Protein AF-A0A371HNV6-F1 (afdb_monomer)

Nearest PDB structures (foldseek):
  4v5z-assembly1_Be  TM=3.954E-01  e=7.929E+00  Canis lupus familiaris

Structure (mmCIF, N/CA/C/O backbone):
data_AF-A0A371HNV6-F1
#
_entry.id   AF-A0A371HNV6-F1
#
loop_
_atom_site.group_PDB
_atom_site.id
_atom_site.type_symbol
_atom_site.label_atom_id
_atom_site.label_alt_id
_atom_site.label_comp_id
_atom_site.label_asym_id
_atom_site.label_entity_id
_atom_site.label_seq_id
_atom_site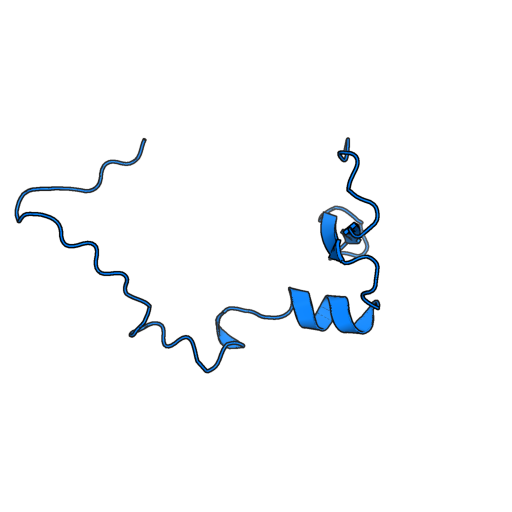.pdbx_PDB_ins_code
_atom_site.Cartn_x
_atom_site.Cartn_y
_atom_site.Cartn_z
_atom_site.occupancy
_atom_site.B_iso_or_equiv
_atom_site.auth_seq_id
_atom_site.auth_comp_id
_atom_site.auth_asym_id
_atom_site.auth_atom_id
_atom_site.pdbx_PDB_model_num
ATOM 1 N N . MET A 1 1 ? -5.991 13.744 13.594 1.00 65.75 1 MET A N 1
ATOM 2 C CA . MET A 1 1 ? -5.492 13.475 12.230 1.00 65.75 1 MET A CA 1
ATOM 3 C C . MET A 1 1 ? -6.524 14.053 11.282 1.00 65.75 1 MET A C 1
ATOM 5 O O . MET A 1 1 ? -7.659 13.599 11.321 1.00 65.75 1 MET A O 1
ATOM 9 N N . GLU A 1 2 ? -6.186 15.099 10.535 1.00 78.94 2 GLU A N 1
ATOM 10 C CA . GLU A 1 2 ? -7.112 15.688 9.562 1.00 78.94 2 GLU A CA 1
ATOM 11 C C . GLU A 1 2 ? -6.903 15.006 8.210 1.00 78.94 2 GLU A C 1
ATOM 13 O O . GLU A 1 2 ? -5.826 15.087 7.619 1.00 78.94 2 GLU A O 1
ATOM 18 N N . LEU A 1 3 ? -7.916 14.270 7.752 1.00 85.00 3 LEU A N 1
ATOM 19 C CA . LEU A 1 3 ? -7.912 13.632 6.440 1.00 85.00 3 LEU A CA 1
ATOM 20 C C . LEU A 1 3 ? -8.589 14.551 5.425 1.00 85.00 3 LEU A C 1
ATOM 22 O O . LEU A 1 3 ? -9.607 15.178 5.716 1.00 85.00 3 LEU A O 1
ATOM 26 N N . LYS A 1 4 ? -8.015 14.628 4.224 1.00 89.56 4 LYS A N 1
ATOM 27 C CA . LYS A 1 4 ? -8.558 15.449 3.140 1.00 89.56 4 LYS A CA 1
ATOM 28 C C . LYS A 1 4 ? -9.824 14.810 2.575 1.00 89.56 4 LYS A C 1
ATOM 30 O O . LYS A 1 4 ? -9.985 13.592 2.602 1.00 89.56 4 LYS A O 1
ATOM 35 N N . LEU A 1 5 ? -10.699 15.637 2.010 1.00 92.69 5 LEU A N 1
ATOM 36 C CA . LEU A 1 5 ? -11.836 15.135 1.248 1.00 92.69 5 LEU A CA 1
ATOM 37 C C . LEU A 1 5 ? -11.339 14.389 0.009 1.00 92.69 5 LEU A C 1
ATOM 39 O O . LEU A 1 5 ? -10.457 14.864 -0.709 1.00 92.69 5 LEU A O 1
ATOM 43 N N . LEU A 1 6 ? -11.913 13.212 -0.219 1.00 94.31 6 LEU A N 1
ATOM 44 C CA . LEU A 1 6 ? -11.616 12.378 -1.373 1.00 94.31 6 LEU A CA 1
ATOM 45 C C . LEU A 1 6 ? -12.767 12.439 -2.386 1.00 94.31 6 LEU A C 1
ATOM 47 O O . LEU A 1 6 ? -13.922 12.622 -1.996 1.00 94.31 6 LEU A O 1
ATOM 51 N N . PRO A 1 7 ? -12.478 12.233 -3.681 1.00 95.00 7 PRO A N 1
ATOM 52 C CA . PRO A 1 7 ? -13.502 11.963 -4.684 1.00 95.00 7 PRO A CA 1
ATOM 53 C C . PRO A 1 7 ? -14.373 10.752 -4.310 1.00 95.00 7 PRO A C 1
ATOM 55 O O . PRO A 1 7 ? -13.891 9.816 -3.678 1.00 95.00 7 PRO A O 1
ATOM 58 N N . SER A 1 8 ? -15.627 10.712 -4.771 1.00 93.25 8 SER A N 1
ATOM 59 C CA . SER A 1 8 ? -16.627 9.685 -4.403 1.00 93.25 8 SER A CA 1
ATOM 60 C C . SER A 1 8 ? -16.239 8.236 -4.736 1.00 93.25 8 SER A C 1
ATOM 62 O O . SER A 1 8 ? -16.734 7.287 -4.118 1.00 93.25 8 SER A O 1
ATOM 64 N N . TYR A 1 9 ? -15.343 8.050 -5.707 1.00 91.75 9 TYR A N 1
ATOM 65 C CA . TYR A 1 9 ? -14.818 6.744 -6.099 1.00 91.75 9 TYR A CA 1
ATOM 66 C C . TYR A 1 9 ? -13.666 6.258 -5.206 1.00 91.75 9 TYR A C 1
ATOM 68 O O . TYR A 1 9 ? -13.236 5.114 -5.361 1.00 91.75 9 TYR A O 1
ATOM 76 N N . LEU A 1 10 ? -13.184 7.074 -4.261 1.00 92.38 10 LEU A N 1
ATOM 77 C CA . LEU A 1 10 ? -12.138 6.729 -3.296 1.00 92.38 10 LEU A CA 1
ATOM 78 C C . LEU A 1 10 ? -12.661 6.796 -1.859 1.00 92.38 10 LEU A C 1
ATOM 80 O O . LEU A 1 10 ? -13.566 7.558 -1.531 1.00 92.38 10 LEU A O 1
ATOM 84 N N . LYS A 1 11 ? -12.060 5.997 -0.979 1.00 91.88 11 LYS A N 1
ATOM 85 C CA . LYS A 1 11 ? -12.309 6.030 0.464 1.00 91.88 11 LYS A CA 1
ATOM 86 C C . LYS A 1 11 ? -11.033 5.743 1.238 1.00 91.88 11 LYS A C 1
ATOM 88 O O . LYS A 1 11 ? -10.103 5.123 0.718 1.00 91.88 11 LYS A O 1
ATOM 93 N N . TYR A 1 12 ? -11.029 6.140 2.502 1.00 89.25 12 TYR A N 1
ATOM 94 C CA . TYR A 1 12 ? -10.011 5.703 3.442 1.00 89.25 12 TYR A CA 1
ATOM 95 C C . TYR A 1 12 ? -10.321 4.301 3.968 1.00 89.25 12 TYR A C 1
ATOM 97 O O . TYR A 1 12 ? -11.466 3.961 4.273 1.00 89.25 12 TYR A O 1
ATOM 105 N N . ALA A 1 13 ? -9.279 3.493 4.089 1.00 87.50 13 ALA A N 1
ATOM 106 C CA . ALA A 1 13 ? -9.270 2.261 4.859 1.00 87.50 13 ALA A CA 1
ATOM 107 C C . ALA A 1 13 ? -8.049 2.260 5.776 1.00 87.50 13 ALA A C 1
ATOM 109 O O . ALA A 1 13 ? -7.135 3.054 5.590 1.00 87.50 13 ALA A O 1
ATOM 110 N N . TYR A 1 14 ? -8.026 1.365 6.757 1.00 85.69 14 TYR A N 1
ATOM 111 C CA . TYR A 1 14 ? -6.926 1.269 7.711 1.00 85.69 14 TYR A CA 1
ATOM 112 C C . TYR A 1 14 ? -6.288 -0.111 7.653 1.00 85.69 14 TYR A C 1
ATOM 114 O O . TYR A 1 14 ? -6.991 -1.123 7.561 1.00 85.69 14 TYR A O 1
ATOM 122 N N . LEU A 1 15 ? -4.956 -0.135 7.679 1.00 79.81 15 LEU A N 1
ATOM 123 C CA . LEU A 1 15 ? -4.178 -1.377 7.643 1.00 79.81 15 LEU A CA 1
ATOM 124 C C . LEU A 1 15 ? -4.146 -2.093 8.987 1.00 79.81 15 LEU A C 1
ATOM 126 O O . LEU A 1 15 ? -4.052 -3.318 9.036 1.00 79.81 15 LEU A O 1
ATOM 130 N N . ASP A 1 16 ? -4.230 -1.328 10.065 1.00 78.06 16 ASP A N 1
ATOM 131 C CA . ASP A 1 16 ? -4.137 -1.801 11.430 1.00 78.06 16 ASP A CA 1
ATOM 132 C C . ASP A 1 16 ? -5.471 -1.650 12.172 1.00 78.06 16 ASP A C 1
ATOM 134 O O . ASP A 1 16 ? -6.340 -0.849 11.826 1.00 78.06 16 ASP A O 1
ATOM 138 N N . SER A 1 17 ? -5.640 -2.436 13.234 1.00 80.19 17 SER A N 1
ATOM 139 C CA . SER A 1 17 ? -6.825 -2.358 14.097 1.00 80.19 17 SER A CA 1
ATOM 140 C C . SER A 1 17 ? -6.907 -1.040 14.869 1.00 80.19 17 SER A C 1
ATOM 142 O O . SER A 1 17 ? -8.000 -0.631 15.254 1.00 80.19 17 SER A O 1
ATOM 144 N N . LYS A 1 18 ? -5.766 -0.369 15.075 1.00 85.69 18 LYS A N 1
ATOM 145 C CA . LYS A 1 18 ? -5.674 0.914 15.779 1.00 85.69 18 LYS A CA 1
ATOM 146 C C . LYS A 1 18 ? -5.990 2.119 14.888 1.00 85.69 18 LYS A C 1
ATOM 148 O O . LYS A 1 18 ? -6.009 3.232 15.402 1.00 85.69 18 LYS A O 1
ATOM 153 N N . GLN A 1 19 ? -6.256 1.907 13.595 1.00 84.12 19 GLN A N 1
ATOM 154 C CA . GLN A 1 19 ? -6.585 2.960 12.630 1.00 84.12 19 GLN A CA 1
ATOM 155 C C . GLN A 1 19 ? -5.516 4.064 12.535 1.00 84.12 19 GLN A C 1
ATOM 157 O O . GLN A 1 19 ? -5.827 5.231 12.300 1.00 84.12 19 GLN A O 1
ATOM 162 N N . GLN A 1 20 ? -4.245 3.709 12.720 1.00 83.69 20 GLN A N 1
ATOM 163 C CA . GLN A 1 20 ? -3.132 4.665 12.684 1.00 83.69 20 GLN A CA 1
ATOM 164 C C . GLN A 1 20 ? -2.530 4.788 11.284 1.00 83.69 20 GLN A C 1
ATOM 166 O O . GLN A 1 20 ? -1.864 5.778 10.985 1.00 83.69 20 GLN A O 1
ATOM 171 N N . LEU A 1 21 ? -2.787 3.806 10.415 1.00 82.38 21 LEU A N 1
ATOM 172 C CA . LEU A 1 21 ? -2.233 3.740 9.066 1.00 82.38 21 LEU A CA 1
ATOM 173 C C . LEU A 1 21 ? -3.353 3.833 8.016 1.00 82.38 21 LEU A C 1
ATOM 175 O O . LEU A 1 21 ? -3.795 2.795 7.504 1.00 82.38 21 LEU A O 1
ATOM 179 N N . PRO A 1 22 ? -3.850 5.053 7.714 1.00 86.81 22 PRO A N 1
ATOM 180 C CA . PRO A 1 22 ? -4.836 5.254 6.666 1.00 86.81 22 PRO A CA 1
ATOM 181 C C . PRO A 1 22 ? -4.212 5.023 5.288 1.00 86.81 22 PRO A C 1
ATOM 183 O O . PRO A 1 22 ? -3.131 5.515 4.971 1.00 86.81 22 PRO A O 1
ATOM 186 N N . VAL A 1 23 ? -4.943 4.315 4.442 1.00 86.88 23 VAL A N 1
ATOM 187 C CA . VAL A 1 23 ? -4.651 4.103 3.025 1.00 86.88 23 VAL A CA 1
ATOM 188 C C . VAL A 1 23 ? -5.843 4.553 2.196 1.00 86.88 23 VAL A C 1
ATOM 190 O O . VAL A 1 23 ? -6.988 4.482 2.644 1.00 86.88 23 VAL A O 1
ATOM 193 N N . ILE A 1 24 ? -5.581 5.010 0.976 1.00 90.31 24 ILE A N 1
ATOM 194 C CA . ILE A 1 24 ? -6.623 5.399 0.025 1.00 90.31 24 ILE A CA 1
ATOM 195 C C . ILE A 1 24 ? -6.875 4.221 -0.909 1.00 90.31 24 ILE A C 1
ATOM 197 O O . 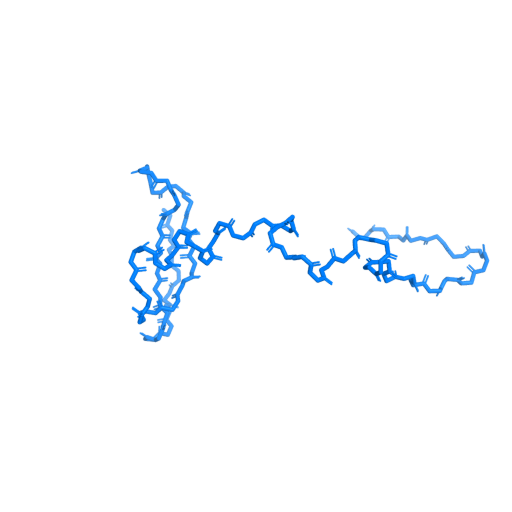ILE A 1 24 ? -5.948 3.687 -1.515 1.00 90.31 24 ILE A O 1
ATOM 201 N N . ILE A 1 25 ? -8.134 3.819 -1.023 1.00 88.44 25 ILE A N 1
ATOM 202 C CA . ILE A 1 25 ? -8.563 2.690 -1.849 1.00 88.44 25 ILE A CA 1
ATOM 203 C C . ILE A 1 25 ? -9.795 3.066 -2.669 1.00 88.44 25 ILE A C 1
ATOM 205 O O . ILE A 1 25 ? -10.529 3.991 -2.319 1.00 88.44 25 ILE A O 1
ATOM 209 N N . ALA A 1 26 ? -10.064 2.320 -3.740 1.00 90.19 26 ALA A N 1
ATOM 210 C CA . ALA A 1 26 ? -11.303 2.483 -4.487 1.00 90.19 26 ALA A CA 1
ATOM 211 C C . ALA A 1 26 ? -12.522 2.058 -3.647 1.00 90.19 26 ALA A C 1
ATOM 213 O O . ALA A 1 26 ? -12.508 1.051 -2.933 1.00 90.19 26 ALA A O 1
ATOM 214 N N . ASN A 1 27 ? -13.597 2.841 -3.729 1.00 89.50 27 ASN A N 1
ATOM 215 C CA . ASN A 1 27 ? -14.791 2.668 -2.906 1.00 89.50 27 ASN A CA 1
ATOM 216 C C . ASN A 1 27 ? -15.532 1.351 -3.215 1.00 89.50 27 ASN A C 1
ATOM 218 O O . ASN A 1 27 ? -16.096 0.726 -2.318 1.00 89.50 27 ASN A O 1
ATOM 222 N N . ASN A 1 28 ? -15.438 0.870 -4.456 1.00 87.31 28 ASN A N 1
ATOM 223 C CA . ASN A 1 28 ? -16.039 -0.386 -4.907 1.00 87.31 28 ASN A CA 1
ATOM 224 C C . ASN A 1 28 ? -15.280 -1.652 -4.457 1.00 87.31 28 ASN A C 1
ATOM 226 O O . ASN A 1 28 ? -15.722 -2.765 -4.752 1.00 87.31 28 ASN A O 1
ATOM 230 N N . LEU A 1 29 ? -14.140 -1.519 -3.770 1.00 82.56 29 LEU A N 1
ATOM 231 C CA . LEU A 1 29 ? -13.406 -2.671 -3.258 1.00 82.56 29 LEU A CA 1
ATOM 232 C C . LEU A 1 29 ? -14.028 -3.188 -1.949 1.00 82.56 29 LEU A C 1
ATOM 234 O O . LEU A 1 29 ? -14.485 -2.426 -1.086 1.00 82.56 29 LEU A O 1
ATOM 238 N N . THR A 1 30 ? -14.044 -4.519 -1.819 1.00 76.12 30 THR A N 1
ATOM 239 C CA . THR A 1 30 ? -14.463 -5.243 -0.613 1.00 76.12 30 THR A CA 1
ATOM 240 C C . THR A 1 30 ? -13.265 -5.502 0.303 1.00 76.12 30 THR A C 1
ATOM 242 O O . THR A 1 30 ? -12.120 -5.575 -0.147 1.00 76.12 30 THR A O 1
ATOM 245 N N . LYS A 1 31 ? -13.516 -5.694 1.606 1.00 68.62 31 LYS A N 1
ATOM 246 C CA . LYS A 1 31 ? -12.474 -5.848 2.643 1.00 68.62 31 LYS A CA 1
ATOM 247 C C . LYS A 1 31 ? -11.449 -6.952 2.339 1.00 68.62 31 LYS A C 1
ATOM 249 O O . LYS A 1 31 ? -10.265 -6.788 2.624 1.00 68.62 31 LYS A O 1
ATOM 254 N N . GLU A 1 32 ? -11.886 -8.044 1.723 1.00 65.50 32 GLU A N 1
ATOM 255 C CA . GLU A 1 32 ? -11.018 -9.147 1.290 1.00 65.50 32 GLU A CA 1
ATOM 256 C C . GLU A 1 32 ? -10.094 -8.739 0.137 1.00 65.50 32 GLU A C 1
ATOM 258 O O . GLU A 1 32 ? -8.898 -9.038 0.150 1.00 65.50 32 GLU A O 1
ATOM 263 N N . LYS A 1 33 ? -10.620 -7.967 -0.822 1.00 64.69 33 LYS A N 1
ATOM 264 C CA . LYS A 1 33 ? -9.835 -7.416 -1.931 1.00 64.69 33 LYS A CA 1
ATOM 265 C C . LYS A 1 33 ? -8.839 -6.357 -1.456 1.00 64.69 33 LYS A C 1
ATOM 267 O O . LYS A 1 33 ? -7.787 -6.242 -2.071 1.00 64.69 33 LYS A O 1
ATOM 272 N N . HIS A 1 34 ? -9.106 -5.645 -0.354 1.00 67.75 34 HIS A N 1
ATOM 273 C CA . HIS A 1 34 ? -8.154 -4.683 0.226 1.00 67.75 34 HIS A CA 1
ATOM 274 C C . HIS A 1 34 ? -6.878 -5.368 0.704 1.00 67.75 34 HIS A C 1
ATOM 276 O O . HIS A 1 34 ? -5.787 -4.948 0.336 1.00 67.75 34 HIS A O 1
ATOM 282 N N . LYS A 1 35 ? -7.006 -6.445 1.491 1.00 64.25 35 LYS A N 1
ATOM 283 C CA . LYS A 1 35 ? -5.841 -7.190 1.988 1.00 64.25 35 LYS A CA 1
ATOM 284 C C . LYS A 1 35 ? -5.018 -7.757 0.846 1.00 64.25 35 LYS A C 1
ATOM 286 O O . LYS A 1 35 ? -3.799 -7.703 0.911 1.00 64.25 35 LYS A O 1
ATOM 291 N N . LYS A 1 36 ? -5.681 -8.249 -0.206 1.00 64.06 36 LYS A N 1
ATOM 292 C CA . LYS A 1 36 ? -4.981 -8.717 -1.398 1.00 64.06 36 LYS A CA 1
ATOM 293 C C . LYS A 1 36 ? -4.279 -7.560 -2.098 1.00 64.06 36 LYS A C 1
ATOM 295 O O . LYS A 1 36 ? -3.087 -7.663 -2.280 1.00 64.06 36 LYS A O 1
ATOM 300 N N . ALA A 1 37 ? -4.972 -6.463 -2.418 1.00 63.41 37 ALA A N 1
ATOM 301 C CA . ALA A 1 37 ? -4.420 -5.315 -3.148 1.00 63.41 37 ALA A CA 1
ATOM 302 C C . ALA A 1 37 ? -3.277 -4.592 -2.413 1.00 63.41 37 ALA A C 1
ATOM 304 O O . ALA A 1 37 ? -2.352 -4.116 -3.059 1.00 63.41 37 ALA A O 1
ATOM 305 N N . ILE A 1 38 ? -3.325 -4.528 -1.082 1.00 66.94 38 ILE A N 1
ATOM 306 C CA . ILE A 1 38 ? -2.299 -3.860 -0.268 1.00 66.94 38 ILE A CA 1
ATOM 307 C C . ILE A 1 38 ? -1.210 -4.849 0.184 1.00 66.94 38 ILE A C 1
ATOM 309 O O . ILE A 1 38 ? -0.091 -4.456 0.491 1.00 66.94 38 ILE A O 1
ATOM 313 N N . GLY A 1 39 ? -1.524 -6.144 0.196 1.00 63.34 39 GLY A N 1
ATOM 314 C CA . GLY A 1 39 ? -0.600 -7.218 0.539 1.00 63.34 39 GLY A CA 1
ATOM 315 C C . GLY A 1 39 ? 0.354 -7.625 -0.582 1.00 63.34 39 GLY A C 1
ATOM 316 O O . GLY A 1 39 ? 1.157 -8.512 -0.331 1.00 63.34 39 GLY A O 1
ATOM 317 N N . TRP A 1 40 ? 0.296 -7.011 -1.774 1.00 61.41 40 TRP A N 1
ATOM 318 C CA . TRP A 1 40 ? 1.321 -7.223 -2.802 1.00 61.41 40 TRP A CA 1
ATOM 319 C C . TRP A 1 40 ? 2.608 -6.552 -2.341 1.00 61.41 40 TRP A C 1
ATOM 321 O O . TRP A 1 40 ? 2.784 -5.335 -2.442 1.00 61.41 40 TRP A O 1
ATOM 331 N N . LYS A 1 41 ? 3.524 -7.357 -1.826 1.00 61.09 41 LYS A N 1
ATOM 332 C CA . LYS A 1 41 ? 4.918 -6.978 -1.673 1.00 61.09 41 LYS A CA 1
ATOM 333 C C . LYS A 1 41 ? 5.574 -7.059 -3.053 1.00 61.09 41 LYS A C 1
ATOM 335 O O . LYS A 1 41 ? 5.102 -7.769 -3.935 1.00 61.09 41 LYS A O 1
ATOM 340 N N . LEU A 1 42 ? 6.692 -6.364 -3.255 1.00 59.56 42 LEU A N 1
ATOM 341 C CA . LEU A 1 42 ? 7.430 -6.423 -4.526 1.00 59.56 42 LEU A CA 1
ATOM 342 C C . LEU A 1 42 ? 7.779 -7.873 -4.934 1.00 59.56 42 LEU A C 1
ATOM 344 O O . LEU A 1 42 ? 7.845 -8.185 -6.115 1.00 59.56 42 LEU A O 1
ATOM 348 N N . SER A 1 43 ? 7.932 -8.768 -3.950 1.00 59.66 43 SER A N 1
ATOM 349 C CA . SER A 1 43 ? 8.137 -10.209 -4.133 1.00 59.66 43 SER A CA 1
ATOM 350 C C . SER A 1 43 ? 6.930 -10.966 -4.701 1.00 59.66 43 SER A C 1
ATOM 352 O O . SER A 1 43 ? 7.114 -12.025 -5.287 1.00 59.66 43 SER A O 1
ATOM 354 N N . ASP A 1 44 ? 5.712 -10.442 -4.542 1.00 65.38 44 ASP A N 1
ATOM 355 C CA . ASP A 1 44 ? 4.471 -11.040 -5.056 1.00 65.38 44 ASP A CA 1
ATOM 356 C C . ASP A 1 44 ? 4.195 -10.649 -6.516 1.00 65.38 44 ASP A C 1
ATOM 358 O O . ASP A 1 44 ? 3.190 -11.061 -7.095 1.00 65.38 44 ASP A O 1
ATOM 362 N N . LEU A 1 45 ? 5.074 -9.842 -7.121 1.00 68.81 45 LEU A N 1
ATOM 363 C CA . LEU A 1 45 ? 5.045 -9.469 -8.530 1.00 68.81 45 LEU A CA 1
ATOM 364 C C . LEU A 1 45 ? 6.060 -10.348 -9.285 1.00 68.81 45 LEU A C 1
ATOM 366 O O . LEU A 1 45 ? 7.178 -9.900 -9.536 1.00 68.81 45 LEU A O 1
ATOM 370 N N . PRO A 1 46 ? 5.700 -11.588 -9.687 1.00 60.47 46 PRO A N 1
ATOM 371 C CA . PRO A 1 46 ? 6.624 -12.553 -10.301 1.00 60.47 46 PRO A CA 1
ATOM 372 C C . PRO A 1 46 ? 7.230 -12.078 -11.630 1.00 60.47 46 PRO A C 1
ATOM 374 O O . PRO A 1 46 ? 8.175 -12.681 -12.127 1.00 60.47 46 PRO A O 1
ATOM 377 N N . SER A 1 47 ? 6.703 -10.992 -12.204 1.00 54.25 47 SER A N 1
ATOM 378 C CA . SER A 1 47 ? 7.212 -10.374 -13.430 1.00 54.25 47 SER A CA 1
ATOM 379 C C . SER A 1 47 ? 8.197 -9.220 -13.189 1.00 54.25 47 SER A C 1
ATOM 381 O O . SER A 1 47 ? 8.774 -8.720 -14.154 1.00 54.25 47 SER A O 1
ATOM 383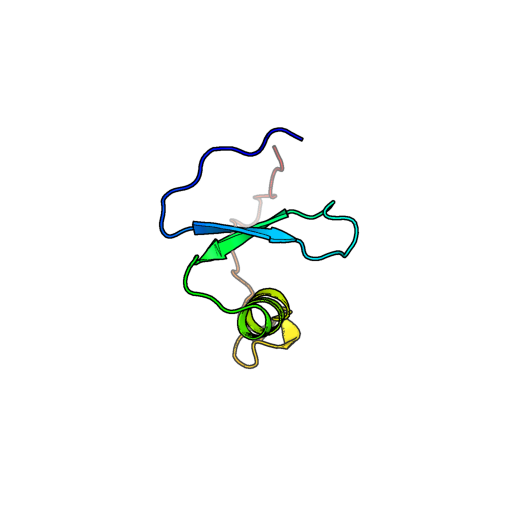 N N . ILE A 1 48 ? 8.402 -8.778 -11.943 1.00 60.59 48 ILE A N 1
ATOM 384 C CA . ILE A 1 48 ? 9.402 -7.758 -11.606 1.00 60.59 48 ILE A CA 1
ATOM 385 C C . ILE A 1 48 ? 10.673 -8.487 -11.198 1.00 60.59 48 ILE A C 1
ATOM 387 O O . ILE A 1 48 ? 10.911 -8.776 -10.030 1.00 60.59 48 ILE A O 1
ATOM 391 N N . ASN A 1 49 ? 11.499 -8.812 -12.186 1.00 63.12 49 ASN A N 1
ATOM 392 C CA . ASN A 1 49 ? 12.852 -9.265 -11.913 1.00 63.12 49 ASN A CA 1
ATOM 393 C C . ASN A 1 49 ? 13.663 -8.056 -11.393 1.00 63.12 49 ASN A C 1
ATOM 395 O O . ASN A 1 49 ? 13.823 -7.086 -12.142 1.00 63.12 49 ASN A O 1
ATOM 399 N N . PRO A 1 50 ? 14.201 -8.079 -10.158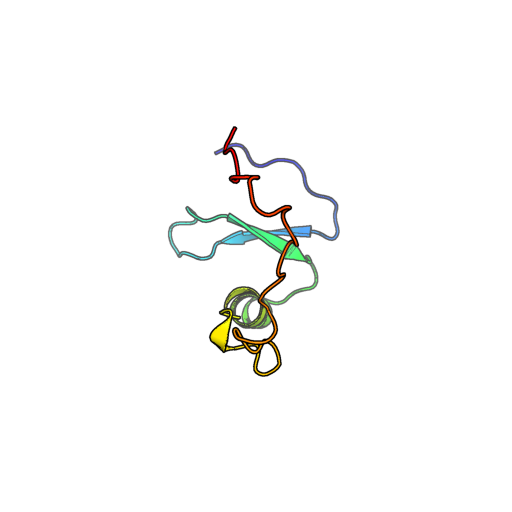 1.00 56.66 50 PRO A N 1
ATOM 400 C CA . PRO A 1 50 ? 15.025 -6.990 -9.627 1.00 56.66 50 PRO A CA 1
ATOM 401 C C . PRO A 1 50 ? 16.234 -6.664 -10.519 1.00 56.66 50 PRO A C 1
ATOM 403 O O . PRO A 1 50 ? 16.659 -5.515 -10.577 1.00 56.66 50 PRO A O 1
ATOM 406 N N . SER A 1 51 ? 16.738 -7.655 -11.262 1.00 59.75 51 SER A N 1
ATOM 407 C CA . SER A 1 51 ? 17.823 -7.513 -12.238 1.00 59.75 51 SER A CA 1
ATOM 408 C C . SER A 1 51 ? 17.392 -6.786 -13.520 1.00 59.75 51 SER A C 1
ATOM 410 O O . SER A 1 51 ? 18.230 -6.188 -14.186 1.00 59.75 51 SER A O 1
ATOM 412 N N . ILE A 1 52 ? 16.098 -6.824 -13.873 1.00 55.31 52 ILE A N 1
ATOM 413 C CA . ILE A 1 52 ? 15.516 -6.088 -15.017 1.00 55.31 52 ILE A CA 1
ATOM 414 C C . I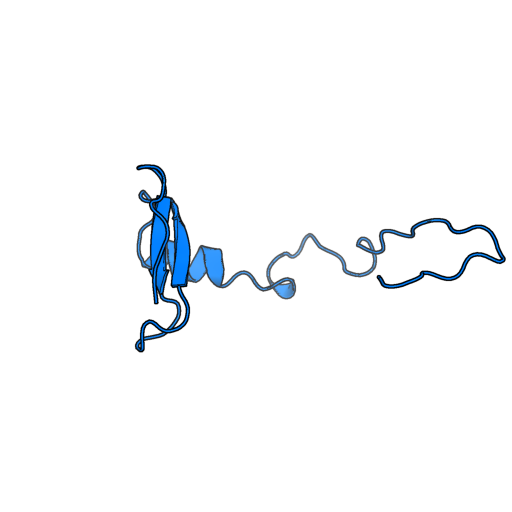LE A 1 52 ? 15.073 -4.683 -14.581 1.00 55.31 52 ILE A C 1
ATOM 416 O O . ILE A 1 52 ? 15.158 -3.734 -15.354 1.00 55.31 52 ILE A O 1
ATOM 420 N N . CYS A 1 53 ? 14.680 -4.507 -13.317 1.00 54.28 53 CYS A N 1
ATOM 421 C CA . CYS A 1 53 ? 14.373 -3.201 -12.727 1.00 54.28 53 CYS A CA 1
ATOM 422 C C . CYS A 1 53 ? 15.613 -2.414 -12.267 1.00 54.28 53 CYS A C 1
ATOM 424 O O . CYS A 1 53 ? 15.512 -1.548 -11.400 1.00 54.28 53 CYS A O 1
ATOM 426 N N . MET A 1 54 ? 16.769 -2.630 -12.893 1.00 60.38 54 MET A N 1
ATOM 427 C CA . MET A 1 54 ? 17.806 -1.605 -12.937 1.00 60.38 54 MET A CA 1
ATOM 428 C C . MET A 1 54 ? 17.432 -0.599 -14.030 1.00 60.38 54 MET A C 1
ATOM 430 O O . MET A 1 54 ? 17.826 -0.742 -15.185 1.00 60.38 54 MET A O 1
ATOM 434 N N . HIS A 1 55 ? 16.692 0.454 -13.674 1.00 60.62 55 HIS A N 1
ATOM 435 C CA . HIS A 1 55 ? 16.756 1.683 -14.467 1.00 60.62 55 HIS A CA 1
ATOM 436 C C . HIS A 1 55 ? 18.175 2.233 -14.321 1.00 60.62 55 HIS A C 1
ATOM 438 O O . HIS A 1 55 ? 18.504 2.942 -13.371 1.00 60.62 55 HIS A O 1
ATOM 444 N N . ARG A 1 56 ? 19.052 1.820 -15.232 1.00 57.81 56 ARG A N 1
ATOM 445 C CA . ARG A 1 56 ? 20.416 2.319 -15.318 1.00 57.81 56 ARG A CA 1
ATOM 446 C C . ARG A 1 56 ? 20.319 3.707 -15.945 1.00 57.81 56 ARG A C 1
ATOM 448 O O . ARG A 1 56 ? 20.236 3.839 -17.160 1.00 57.81 56 ARG A O 1
ATOM 455 N N . ILE A 1 57 ? 20.241 4.733 -15.103 1.00 69.25 57 ILE A N 1
ATOM 456 C CA . ILE A 1 57 ? 20.412 6.112 -15.557 1.00 69.25 57 ILE A CA 1
ATOM 457 C C . ILE A 1 57 ? 21.869 6.208 -16.010 1.00 69.25 57 ILE A C 1
ATOM 459 O O . ILE A 1 57 ? 22.779 6.057 -15.196 1.00 69.25 57 ILE A O 1
ATOM 463 N N . LEU A 1 58 ? 22.082 6.348 -17.318 1.00 63.69 58 LEU A N 1
ATOM 464 C CA . LEU A 1 58 ? 23.408 6.592 -17.872 1.00 63.69 58 LEU A CA 1
ATOM 465 C C . LEU A 1 58 ? 2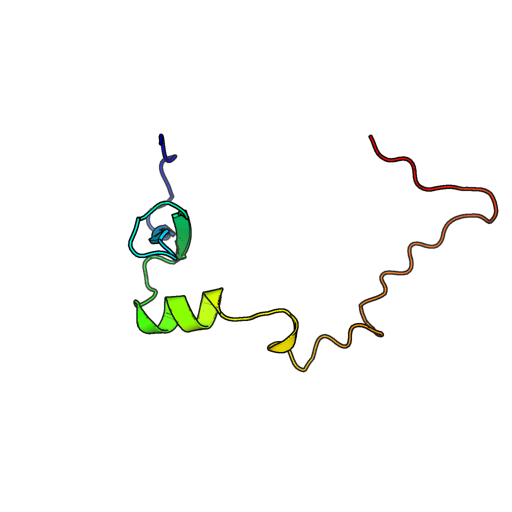3.855 7.973 -17.385 1.00 63.69 58 LEU A C 1
ATOM 467 O O . LEU A 1 58 ? 23.216 8.974 -17.696 1.00 63.69 58 LEU A O 1
ATOM 471 N N . MET A 1 59 ? 24.913 7.997 -16.583 1.00 70.38 59 MET A N 1
ATOM 472 C CA . MET A 1 59 ? 25.614 9.210 -16.177 1.00 70.38 59 MET A CA 1
ATOM 473 C C . MET A 1 59 ? 26.904 9.289 -16.994 1.00 70.38 59 MET A C 1
ATOM 475 O O . MET A 1 59 ? 27.508 8.252 -17.275 1.00 70.38 59 MET A O 1
ATOM 479 N N . GLU A 1 60 ? 27.325 10.493 -17.376 1.00 78.12 60 GLU A N 1
ATOM 480 C CA . GLU A 1 60 ? 28.683 10.707 -17.890 1.00 78.12 60 GLU A CA 1
ATOM 481 C C . GLU A 1 60 ? 29.711 10.320 -16.809 1.00 78.12 60 GLU A C 1
ATOM 483 O O . GLU A 1 60 ? 29.391 10.366 -15.618 1.00 78.12 60 GLU A O 1
ATOM 488 N N . GLU A 1 61 ? 30.923 9.914 -17.214 1.00 75.50 61 GLU A N 1
ATOM 489 C CA . GLU A 1 61 ? 31.920 9.240 -16.352 1.00 75.50 61 GLU A CA 1
ATOM 490 C C . GLU A 1 61 ? 32.261 10.000 -15.053 1.00 75.50 61 GLU A C 1
ATOM 492 O O . GLU A 1 61 ? 32.618 9.372 -14.055 1.00 75.50 61 GLU A O 1
ATOM 497 N N . ASP A 1 62 ? 32.039 11.316 -15.013 1.00 76.94 62 ASP A N 1
ATOM 498 C CA . ASP A 1 62 ? 32.363 12.185 -13.877 1.00 76.94 62 ASP A CA 1
ATOM 499 C C . ASP A 1 62 ? 31.144 12.737 -13.108 1.00 76.94 62 ASP A C 1
ATOM 501 O O . ASP A 1 62 ? 31.299 13.522 -12.163 1.00 76.94 62 ASP A O 1
ATOM 505 N N . ILE A 1 63 ? 29.916 12.336 -13.454 1.00 78.75 63 ILE A N 1
ATOM 506 C CA . 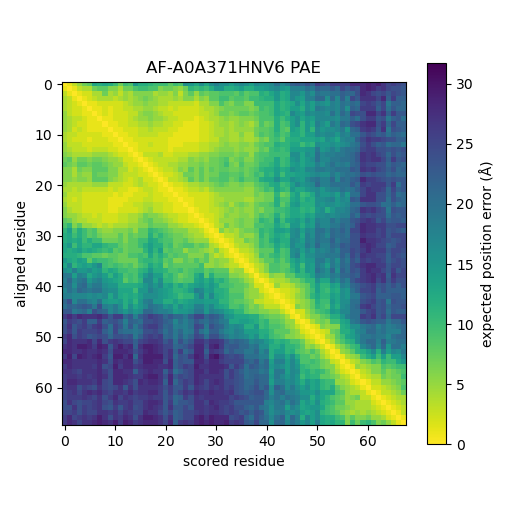ILE A 1 63 ? 28.702 12.857 -12.806 1.00 78.75 63 ILE A CA 1
ATOM 507 C C . ILE A 1 63 ? 28.299 11.986 -11.610 1.00 78.75 63 ILE A C 1
ATOM 509 O O . ILE A 1 63 ? 27.901 10.827 -11.743 1.00 78.75 63 ILE A O 1
ATOM 513 N N . LYS A 1 64 ? 28.333 12.577 -10.410 1.00 80.62 64 LYS A N 1
ATOM 514 C CA . LYS A 1 64 ? 27.836 11.955 -9.172 1.00 80.62 64 LYS A CA 1
ATOM 515 C C . LYS A 1 64 ? 26.405 12.413 -8.874 1.00 80.62 64 LYS A C 1
ATOM 517 O O . LYS A 1 64 ? 26.115 13.602 -9.005 1.00 80.62 64 LYS A O 1
ATOM 522 N N . PRO A 1 65 ? 25.511 11.513 -8.426 1.00 73.00 65 PRO A N 1
ATOM 523 C CA . PRO A 1 65 ? 24.159 11.899 -8.053 1.00 73.00 65 PRO A CA 1
ATOM 524 C C . PRO A 1 65 ? 24.198 12.821 -6.830 1.00 73.00 65 PRO A C 1
ATOM 526 O O . PRO A 1 65 ? 24.769 12.476 -5.795 1.00 73.00 65 PRO A O 1
ATOM 529 N N . ILE A 1 66 ? 23.569 13.988 -6.945 1.00 80.50 66 ILE A N 1
ATOM 530 C CA . ILE A 1 66 ? 23.392 14.925 -5.836 1.00 80.50 66 ILE A CA 1
ATOM 531 C C . ILE A 1 66 ? 21.988 14.714 -5.274 1.00 80.50 66 ILE A C 1
ATOM 533 O O . ILE A 1 66 ? 21.009 14.669 -6.018 1.00 80.50 66 ILE A O 1
ATOM 537 N N . ARG A 1 67 ? 21.888 14.572 -3.951 1.00 73.44 67 ARG A N 1
ATOM 538 C CA . ARG A 1 67 ? 20.611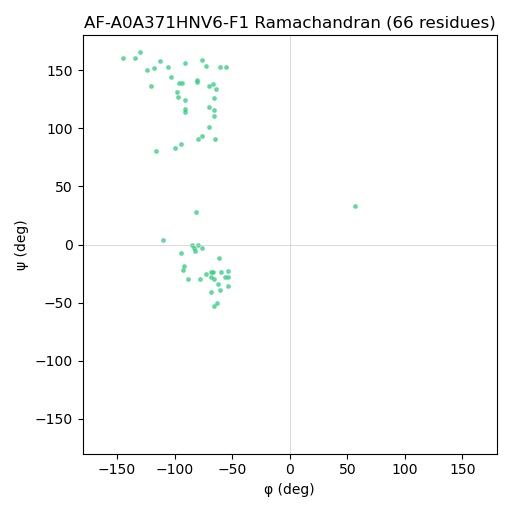 14.587 -3.236 1.00 73.44 67 ARG A CA 1
ATOM 539 C C . ARG A 1 67 ? 20.328 16.029 -2.818 1.00 73.44 67 ARG A C 1
ATOM 541 O O . ARG A 1 67 ? 21.186 16.628 -2.175 1.00 73.44 67 ARG A O 1
ATOM 548 N N . GLN A 1 68 ? 19.173 16.567 -3.202 1.00 56.62 68 GLN A N 1
ATOM 549 C CA . GLN A 1 68 ? 18.659 17.814 -2.624 1.00 56.62 68 GLN A CA 1
ATOM 550 C C . GLN A 1 68 ? 18.092 17.573 -1.225 1.00 56.62 68 GLN A C 1
ATOM 552 O O . GLN A 1 68 ? 17.579 16.454 -0.981 1.00 56.62 68 GLN A O 1
#

Foldseek 3Di:
DDDDDDDPQKDWDAPDPVRPRTDIDGPPDDPVVVCVVVVDDVVNPPPDDVVVPPPPPDDDPPDDDDDD

pLDDT: mean 74.55, std 12.39, range [54.25, 95.0]

Secondary structure (DSSP, 8-state):
--PPP--TTEEEEESSTTS-SEEEEETT--HHHHHHHH---GGG-TT--TTT--------TTPPPPP-

Radius of gyration: 18.6 Å; Cα contacts (8 Å, |Δi|>4): 39; chains: 1; bounding box: 49×30×34 Å

Sequence (68 aa):
MELKLLPSYLKYAYLDSKQQLPVIIANNLTKEKHKKAIGWKLSDLPSINPSICMHRILMEEDIKPIRQ

Mean predicted aligned error: 13.72 Å

Organism: Mucuna pruriens (NCBI:txid157652)

Solvent-accessible surface area (backbone atoms on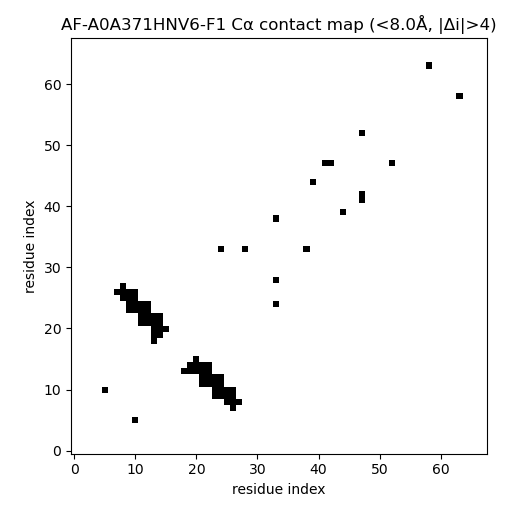ly — not comparable to full-atom values): 4772 Å² total; per-residue (Å²): 136,90,78,79,90,66,62,88,63,40,38,80,47,54,83,47,96,82,59,79,46,75,42,82,41,57,52,89,60,50,76,71,55,47,55,54,71,70,61,59,47,76,82,72,39,88,84,62,48,73,85,72,66,57,80,74,76,86,62,62,99,84,65,74,92,79,84,132